Protein AF-A0A0Q6D3I9-F1 (afdb_monomer_lite)

Structure (mmCIF, N/CA/C/O backbone):
data_AF-A0A0Q6D3I9-F1
#
_entry.id   AF-A0A0Q6D3I9-F1
#
loop_
_atom_site.group_PDB
_atom_site.id
_atom_site.type_symbol
_atom_site.label_atom_id
_atom_site.label_alt_id
_atom_site.label_comp_id
_atom_site.label_asym_id
_atom_site.label_entity_id
_atom_site.label_seq_id
_atom_site.pdbx_PDB_ins_code
_atom_site.Cartn_x
_atom_site.Cartn_y
_atom_site.Cartn_z
_atom_site.occupancy
_atom_site.B_iso_or_equiv
_atom_site.auth_seq_id
_atom_site.auth_comp_id
_atom_site.auth_asym_id
_atom_site.auth_atom_id
_atom_site.pdbx_PDB_model_num
ATOM 1 N N . MET A 1 1 ? 12.014 59.462 -50.893 1.00 45.50 1 MET A N 1
ATOM 2 C CA . MET A 1 1 ? 11.307 59.826 -49.646 1.00 45.50 1 MET A CA 1
ATOM 3 C C . MET A 1 1 ? 10.595 58.580 -49.157 1.00 45.50 1 MET A C 1
ATOM 5 O O . MET A 1 1 ? 9.922 57.965 -49.973 1.00 45.50 1 MET A O 1
ATOM 9 N N . GLY A 1 2 ? 10.785 58.219 -47.885 1.00 44.91 2 GLY A N 1
ATOM 10 C CA . GLY A 1 2 ? 10.302 56.971 -47.272 1.00 44.91 2 GLY A CA 1
ATOM 11 C C . GLY A 1 2 ? 11.275 55.810 -47.523 1.00 44.91 2 GLY A C 1
ATOM 12 O O . GLY A 1 2 ? 11.753 55.671 -48.642 1.00 44.91 2 GLY A O 1
ATOM 13 N N . VAL A 1 3 ? 11.654 54.971 -46.563 1.00 48.62 3 VAL A N 1
ATOM 14 C CA . VAL A 1 3 ? 11.055 54.682 -45.254 1.00 48.62 3 VAL A CA 1
ATOM 15 C C . VAL A 1 3 ? 12.177 54.263 -44.296 1.00 48.62 3 VAL A C 1
ATOM 17 O O . VAL A 1 3 ? 13.229 53.788 -44.721 1.00 48.62 3 VAL A O 1
ATOM 20 N N . GLU A 1 4 ? 11.945 54.550 -43.027 1.00 43.28 4 GLU A N 1
ATOM 21 C CA . GLU A 1 4 ? 12.857 54.534 -41.894 1.00 43.28 4 GLU A CA 1
ATOM 22 C C . GLU A 1 4 ? 13.342 53.128 -41.517 1.00 43.28 4 GLU A C 1
ATOM 24 O O . GLU A 1 4 ? 12.637 52.133 -41.669 1.00 43.28 4 GLU A O 1
ATOM 29 N N . ALA A 1 5 ? 14.576 53.070 -41.009 1.00 51.94 5 ALA A N 1
ATOM 30 C CA . ALA A 1 5 ? 15.109 51.914 -40.309 1.00 51.94 5 ALA A CA 1
ATOM 31 C C . ALA A 1 5 ? 14.505 51.892 -38.899 1.00 51.94 5 ALA A C 1
ATOM 33 O O . ALA A 1 5 ? 14.987 52.579 -37.999 1.00 51.94 5 ALA A O 1
ATOM 34 N N . GLU A 1 6 ? 13.433 51.125 -38.733 1.00 47.38 6 GLU A N 1
ATOM 35 C CA . GLU A 1 6 ? 12.835 50.837 -37.436 1.00 47.38 6 GLU A CA 1
ATOM 36 C C . GLU A 1 6 ? 13.582 49.652 -36.808 1.00 47.38 6 GLU A C 1
ATOM 38 O O . GLU A 1 6 ? 13.508 48.509 -37.263 1.00 47.38 6 GLU A O 1
ATOM 43 N N . VAL A 1 7 ? 14.384 49.954 -35.789 1.00 54.00 7 VAL A N 1
ATOM 44 C CA . VAL A 1 7 ? 14.913 48.966 -34.850 1.00 54.00 7 VAL A CA 1
ATOM 45 C C . VAL A 1 7 ? 13.821 48.748 -33.810 1.00 54.00 7 VAL A C 1
ATOM 47 O O . VAL A 1 7 ? 13.703 49.532 -32.873 1.00 54.00 7 VAL A O 1
ATOM 50 N N . SER A 1 8 ? 13.025 47.696 -33.984 1.00 50.44 8 SER A N 1
ATOM 51 C CA . SER A 1 8 ? 12.085 47.217 -32.969 1.00 50.44 8 SER A CA 1
ATOM 52 C C . SER A 1 8 ? 12.608 45.910 -32.381 1.00 50.44 8 SER A C 1
ATOM 54 O O . SER A 1 8 ? 12.578 44.855 -33.009 1.00 50.44 8 SER A O 1
ATOM 56 N N . GLU A 1 9 ? 13.212 46.053 -31.203 1.00 52.72 9 GLU A N 1
ATOM 57 C CA . GLU A 1 9 ? 12.895 45.294 -29.989 1.00 52.72 9 GLU A CA 1
ATOM 58 C C . GLU A 1 9 ? 12.286 43.899 -30.224 1.00 52.72 9 GLU A C 1
ATOM 60 O O . GLU A 1 9 ? 11.086 43.738 -30.433 1.00 52.72 9 GLU A O 1
ATOM 65 N N . VAL A 1 10 ? 13.136 42.868 -30.188 1.00 47.53 10 VAL A N 1
ATOM 66 C CA . VAL A 1 10 ? 12.672 41.481 -30.096 1.00 47.53 10 VAL A CA 1
ATOM 67 C C . VAL A 1 10 ? 12.401 41.189 -28.626 1.00 47.53 10 VAL A C 1
ATOM 69 O O . VAL A 1 10 ? 13.321 40.930 -27.848 1.00 47.53 10 VAL A O 1
ATOM 72 N N . ASP A 1 11 ? 11.117 41.264 -28.288 1.00 43.34 11 ASP A N 1
ATOM 73 C CA . ASP A 1 11 ? 10.492 40.776 -27.064 1.00 43.34 11 ASP A CA 1
ATOM 74 C C . ASP A 1 11 ? 10.984 39.364 -26.711 1.00 43.34 11 ASP A C 1
ATOM 76 O O . ASP A 1 11 ? 10.686 38.374 -27.386 1.00 43.34 11 ASP A O 1
ATOM 80 N N . LEU A 1 12 ? 11.708 39.261 -25.599 1.00 51.81 12 LEU A N 1
ATOM 81 C CA . LEU A 1 12 ? 11.903 38.013 -24.869 1.00 51.81 12 LEU A CA 1
ATOM 82 C C . LEU A 1 12 ? 10.752 37.857 -23.870 1.00 51.81 12 LEU A C 1
ATOM 84 O O . LEU A 1 12 ? 10.971 37.892 -22.663 1.00 51.81 12 LEU A O 1
ATOM 88 N N . ASP A 1 13 ? 9.530 37.675 -24.371 1.00 44.75 13 ASP A N 1
ATOM 89 C CA . ASP A 1 13 ? 8.386 37.297 -23.539 1.00 44.75 13 ASP A CA 1
ATOM 90 C C . ASP A 1 13 ? 7.785 35.974 -24.031 1.00 44.75 13 ASP A C 1
ATOM 92 O O . ASP A 1 13 ? 6.780 35.902 -24.735 1.00 44.75 13 ASP A O 1
ATOM 96 N N . SER A 1 14 ? 8.452 34.873 -23.678 1.00 43.75 14 SER A N 1
ATOM 97 C CA . SER A 1 14 ? 7.837 33.544 -23.697 1.00 43.75 14 SER A CA 1
ATOM 98 C C . SER A 1 14 ? 7.245 33.252 -22.327 1.00 43.75 14 SER A C 1
ATOM 100 O O . SER A 1 14 ? 7.793 32.509 -21.515 1.00 43.75 14 SER A O 1
ATOM 102 N N . SER A 1 15 ? 6.076 33.852 -22.125 1.00 46.66 15 SER A N 1
ATOM 103 C CA . SER A 1 15 ? 5.003 33.418 -21.239 1.00 46.66 15 SER A CA 1
ATOM 104 C C . SER A 1 15 ? 4.830 31.892 -21.268 1.00 46.66 15 SER A C 1
ATOM 106 O O . SER A 1 15 ? 4.197 31.323 -22.157 1.00 46.66 15 SER A O 1
ATOM 108 N N . TRP A 1 16 ? 5.392 31.213 -20.271 1.00 45.75 16 TRP A N 1
ATOM 109 C CA . TRP A 1 16 ? 4.956 29.885 -19.846 1.00 45.75 16 TRP A CA 1
ATOM 110 C C . TRP A 1 16 ? 4.367 30.044 -18.448 1.00 45.75 16 TRP A C 1
ATOM 112 O O . TRP A 1 16 ? 5.019 29.836 -17.428 1.00 45.75 16 TRP A O 1
ATOM 122 N N . SER A 1 17 ? 3.107 30.476 -18.407 1.00 48.28 17 SER A N 1
ATOM 123 C CA . SER A 1 17 ? 2.299 30.418 -17.193 1.00 48.28 17 SER A CA 1
ATOM 124 C C . SER A 1 17 ? 1.889 28.974 -16.917 1.00 48.28 17 SER A C 1
ATOM 126 O O . SER A 1 17 ? 0.958 28.460 -17.530 1.00 48.28 17 SER A O 1
ATOM 128 N N . LEU A 1 18 ? 2.529 28.348 -15.931 1.00 44.16 18 LEU A N 1
ATOM 129 C CA . LEU A 1 18 ? 1.941 27.254 -15.160 1.00 44.16 18 LEU A CA 1
ATOM 130 C C . LEU A 1 18 ? 2.110 27.574 -13.676 1.00 44.16 18 LEU A C 1
ATOM 132 O O . LEU A 1 18 ? 3.178 27.471 -13.081 1.00 44.16 18 LEU A O 1
ATOM 136 N N . ARG A 1 19 ? 1.002 28.055 -13.118 1.00 41.94 19 ARG A N 1
ATOM 137 C CA . ARG A 1 19 ? 0.795 28.435 -11.727 1.00 41.94 19 ARG A CA 1
ATOM 138 C C . ARG A 1 19 ? 0.452 27.176 -10.923 1.00 41.94 19 ARG A C 1
ATOM 140 O O . ARG A 1 19 ? -0.549 26.530 -11.211 1.00 41.94 19 ARG A O 1
ATOM 147 N N . GLY A 1 20 ? 1.243 26.875 -9.897 1.00 37.41 20 GLY A N 1
ATOM 148 C CA . GLY A 1 20 ? 0.958 25.886 -8.850 1.00 37.41 20 GLY A CA 1
ATOM 149 C C . GLY A 1 20 ? 1.998 26.013 -7.726 1.00 37.41 20 GLY A C 1
ATOM 150 O O . GLY A 1 20 ? 3.162 26.239 -8.044 1.00 37.41 20 GLY A O 1
ATOM 151 N N . PRO A 1 21 ? 1.605 25.995 -6.440 1.00 43.41 21 PRO A N 1
ATOM 152 C CA . PRO A 1 21 ? 2.300 26.734 -5.387 1.00 43.41 21 PRO A CA 1
ATOM 153 C C . PRO A 1 21 ? 3.559 26.028 -4.866 1.00 43.41 21 PRO A C 1
ATOM 155 O O . PRO A 1 21 ? 3.515 24.884 -4.420 1.00 43.41 21 PRO A O 1
ATOM 158 N N . SER A 1 22 ? 4.670 26.765 -4.865 1.00 39.78 22 SER A N 1
ATOM 159 C CA . SER A 1 22 ? 5.874 26.440 -4.103 1.00 39.78 22 SER A CA 1
ATOM 160 C C . SER A 1 22 ? 5.658 26.762 -2.625 1.00 39.78 22 SER A C 1
ATOM 162 O O . SER A 1 22 ? 5.826 27.909 -2.226 1.00 39.78 22 SER A O 1
ATOM 164 N N . ASP A 1 23 ? 5.371 25.743 -1.819 1.00 40.97 23 ASP A N 1
ATOM 165 C CA . ASP A 1 23 ? 5.873 25.678 -0.445 1.00 40.97 23 ASP A CA 1
ATOM 166 C C . ASP A 1 23 ? 7.026 24.672 -0.432 1.00 40.97 23 ASP A C 1
ATOM 168 O O . ASP A 1 23 ? 6.857 23.458 -0.314 1.00 40.97 23 ASP A O 1
ATOM 172 N N . VAL A 1 24 ? 8.236 25.195 -0.631 1.00 44.09 24 VAL A N 1
ATOM 173 C CA . VAL A 1 24 ? 9.479 24.436 -0.498 1.00 44.09 24 VAL A CA 1
ATOM 174 C C . VAL A 1 24 ? 9.816 24.371 0.987 1.00 44.09 24 VAL A C 1
ATOM 176 O O . VAL A 1 24 ? 10.502 25.238 1.528 1.00 44.09 24 VAL A O 1
ATOM 179 N N . VAL A 1 25 ? 9.349 23.319 1.660 1.00 42.56 25 VAL A N 1
ATOM 180 C CA . VAL A 1 25 ? 9.915 22.917 2.950 1.00 42.56 25 VAL A CA 1
ATOM 181 C C . VAL A 1 25 ? 11.256 22.243 2.676 1.00 42.56 25 VAL A C 1
ATOM 183 O O . VAL A 1 25 ? 11.349 21.101 2.228 1.00 42.56 25 VAL A O 1
ATOM 186 N N . ARG A 1 26 ? 12.313 23.003 2.948 1.00 44.31 26 ARG A N 1
ATOM 187 C CA . ARG A 1 26 ? 13.695 22.549 3.082 1.00 44.31 26 ARG A CA 1
ATOM 188 C C . ARG A 1 26 ? 13.771 21.516 4.215 1.00 44.31 26 ARG A C 1
ATOM 190 O O . ARG A 1 26 ? 13.824 21.891 5.381 1.00 44.31 26 ARG A O 1
ATOM 197 N N . VAL A 1 27 ? 13.783 20.226 3.882 1.00 40.56 27 VAL A N 1
ATOM 198 C CA . VAL A 1 27 ? 14.143 19.161 4.830 1.00 40.56 27 VAL A CA 1
ATOM 199 C C . VAL A 1 27 ? 15.648 18.946 4.736 1.00 40.56 27 VAL A C 1
ATOM 201 O O . VAL A 1 27 ? 16.157 18.325 3.805 1.00 40.56 27 VAL A O 1
ATOM 204 N N . GLU A 1 28 ? 16.367 19.532 5.690 1.00 41.06 28 GLU A N 1
ATOM 205 C CA . GLU A 1 28 ? 17.774 19.243 5.923 1.00 41.06 28 GLU A CA 1
ATOM 206 C C . GLU A 1 28 ? 17.974 17.782 6.343 1.00 41.06 28 GLU A C 1
ATOM 208 O O . GLU A 1 28 ? 17.258 17.236 7.180 1.00 41.06 28 GLU A O 1
ATOM 213 N N . ASN A 1 29 ? 18.988 17.182 5.721 1.00 43.25 29 ASN A N 1
ATOM 214 C CA . ASN A 1 29 ? 19.783 16.041 6.158 1.00 43.25 29 ASN A CA 1
ATOM 215 C C . ASN A 1 29 ? 19.513 15.528 7.584 1.00 43.25 29 ASN A C 1
ATOM 217 O O . ASN A 1 29 ? 20.043 16.045 8.562 1.00 43.25 29 ASN A O 1
ATOM 221 N N . GLY A 1 30 ? 18.809 14.400 7.664 1.00 38.41 30 GLY A N 1
ATOM 222 C CA . GLY A 1 30 ? 18.744 13.531 8.839 1.00 38.41 30 GLY A CA 1
ATOM 223 C C . GLY A 1 30 ? 19.323 12.153 8.533 1.00 38.41 30 GLY A C 1
ATOM 224 O O . GLY A 1 30 ? 18.660 11.139 8.736 1.00 38.41 30 GLY A O 1
ATOM 225 N N . ARG A 1 31 ? 20.546 12.103 7.992 1.00 43.75 31 ARG A N 1
ATOM 226 C CA . ARG A 1 31 ? 21.306 10.866 7.758 1.00 43.75 31 ARG A CA 1
ATOM 227 C C . ARG A 1 31 ? 21.944 10.384 9.064 1.00 43.75 31 ARG A C 1
ATOM 229 O O . ARG A 1 31 ? 23.143 10.216 9.109 1.00 43.75 31 ARG A O 1
ATOM 236 N N . ASP A 1 32 ? 21.136 10.191 10.100 1.00 46.56 32 ASP A N 1
ATOM 237 C CA . ASP A 1 32 ? 21.533 9.623 11.394 1.00 46.56 32 ASP A CA 1
ATOM 238 C C . ASP A 1 32 ? 20.269 9.130 12.102 1.00 46.56 32 ASP A C 1
ATOM 240 O O . ASP A 1 32 ? 19.723 9.839 12.942 1.00 46.56 32 ASP A O 1
ATOM 244 N N . LYS A 1 33 ? 19.727 7.964 11.711 1.00 50.50 33 LYS A N 1
ATOM 245 C CA . LYS A 1 33 ? 18.701 7.235 12.503 1.00 50.50 33 LYS A CA 1
ATOM 246 C C . LYS A 1 33 ? 18.342 5.826 11.998 1.00 50.50 33 LYS A C 1
ATOM 248 O O . LYS A 1 33 ? 17.279 5.319 12.336 1.00 50.50 33 LYS A O 1
ATOM 253 N N . VAL A 1 34 ? 19.201 5.154 11.223 1.00 49.16 34 VAL A N 1
ATOM 254 C CA . VAL A 1 34 ? 18.893 3.794 10.706 1.00 49.16 34 VAL A CA 1
ATOM 255 C C . VAL A 1 34 ? 19.459 2.662 11.583 1.00 49.16 34 VAL A C 1
ATOM 257 O O . VAL A 1 34 ? 19.210 1.489 11.339 1.00 49.16 34 VAL A O 1
ATOM 260 N N . THR A 1 35 ? 20.122 2.968 12.694 1.00 54.00 35 THR A N 1
ATOM 261 C CA . THR A 1 35 ? 20.627 1.957 13.639 1.00 54.00 35 THR A CA 1
ATOM 262 C C . THR A 1 35 ? 20.133 2.234 15.050 1.00 54.00 35 THR A C 1
ATOM 264 O O . THR A 1 35 ? 20.904 2.620 15.918 1.00 54.00 35 THR A O 1
ATOM 267 N N . ASN A 1 36 ? 18.831 2.048 15.302 1.00 45.22 36 ASN A N 1
ATOM 268 C CA . ASN A 1 36 ? 18.373 1.748 16.669 1.00 45.22 36 ASN A CA 1
ATOM 269 C C . ASN A 1 36 ? 16.984 1.096 16.805 1.00 45.22 36 ASN A C 1
ATOM 271 O O . ASN A 1 36 ? 16.396 1.130 17.880 1.00 45.22 36 ASN A O 1
ATOM 275 N N . LEU A 1 37 ? 16.453 0.452 15.759 1.00 44.41 37 LEU A N 1
ATOM 276 C CA . LEU A 1 37 ? 15.163 -0.255 15.862 1.00 44.41 37 LEU A CA 1
ATOM 277 C C . LEU A 1 37 ? 15.290 -1.755 16.191 1.00 44.41 37 LEU A C 1
ATOM 279 O O . LEU A 1 37 ? 14.299 -2.377 16.554 1.00 44.41 37 LEU A O 1
ATOM 283 N N . SER A 1 38 ? 16.499 -2.335 16.176 1.00 47.22 38 SER A N 1
ATOM 284 C CA . SER A 1 38 ? 16.729 -3.717 16.653 1.00 47.22 38 SER A CA 1
ATOM 285 C C . SER A 1 38 ? 17.108 -3.830 18.137 1.00 47.22 38 SER A C 1
ATOM 287 O O . SER A 1 38 ? 17.061 -4.926 18.686 1.00 47.22 38 SER 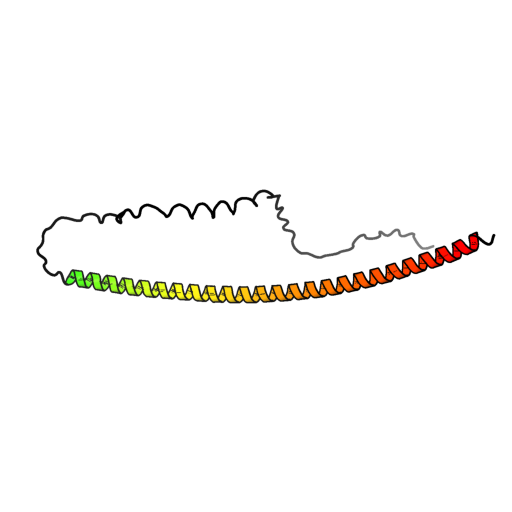A O 1
ATOM 289 N N . ALA A 1 39 ? 17.421 -2.729 18.830 1.00 46.41 39 ALA A N 1
ATOM 290 C CA . ALA A 1 39 ? 17.798 -2.777 20.249 1.00 46.41 39 ALA A CA 1
ATOM 291 C C . ALA A 1 39 ? 16.603 -2.717 21.224 1.00 46.41 39 ALA A C 1
ATOM 293 O O . ALA A 1 39 ? 16.765 -3.018 22.405 1.00 46.41 39 ALA A O 1
ATOM 294 N N . VAL A 1 40 ? 15.400 -2.372 20.748 1.00 46.00 40 VAL A N 1
ATOM 295 C CA . VAL A 1 40 ? 14.190 -2.307 21.594 1.00 46.00 40 VAL A CA 1
ATOM 296 C C . VAL A 1 40 ? 13.414 -3.633 21.607 1.00 46.00 40 VAL A C 1
ATOM 298 O O . VAL A 1 40 ? 12.732 -3.922 22.583 1.00 46.00 40 VAL A O 1
ATOM 301 N N . SER A 1 41 ? 13.587 -4.508 20.607 1.00 47.38 41 SER A N 1
ATOM 302 C CA . SER A 1 41 ? 12.879 -5.805 20.571 1.00 47.38 41 SER A CA 1
ATOM 303 C C . SER A 1 41 ? 13.567 -6.942 21.337 1.00 47.38 41 SER A C 1
ATOM 305 O O . SER A 1 4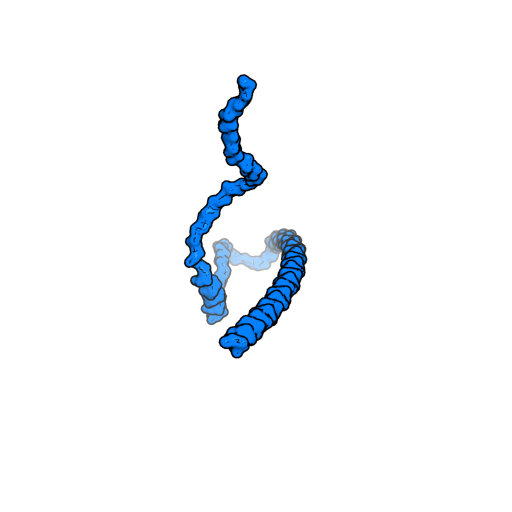1 ? 12.917 -7.933 21.647 1.00 47.38 41 SER A O 1
ATOM 307 N N . ALA A 1 42 ? 14.844 -6.811 21.712 1.00 40.56 42 ALA A N 1
ATOM 308 C CA . ALA A 1 42 ? 15.563 -7.854 22.458 1.00 40.56 42 ALA A CA 1
ATOM 309 C C . ALA A 1 42 ? 15.648 -7.607 23.978 1.00 40.56 42 ALA A C 1
ATOM 311 O O . ALA A 1 42 ? 16.185 -8.442 24.700 1.00 40.56 42 ALA A O 1
ATOM 312 N N . ARG A 1 43 ? 15.117 -6.485 24.490 1.00 44.94 43 ARG A N 1
ATOM 313 C CA . ARG A 1 43 ? 15.083 -6.208 25.942 1.00 44.94 43 ARG A CA 1
ATOM 314 C C . ARG A 1 43 ? 13.782 -6.606 26.637 1.00 44.94 43 ARG A C 1
ATOM 316 O O . ARG A 1 43 ? 13.775 -6.682 27.857 1.00 44.94 43 ARG A O 1
ATOM 323 N N . ASN A 1 44 ? 12.730 -6.941 25.891 1.00 43.56 44 ASN A N 1
ATOM 324 C CA . ASN A 1 44 ? 11.430 -7.303 26.469 1.00 43.56 44 ASN A CA 1
ATOM 325 C C . ASN A 1 44 ? 11.150 -8.814 26.532 1.00 43.56 44 ASN A C 1
ATOM 327 O O . ASN A 1 44 ? 10.042 -9.204 26.878 1.00 43.56 44 ASN A O 1
ATOM 331 N N . LEU A 1 45 ? 12.130 -9.675 26.229 1.00 45.19 45 LEU A N 1
ATOM 332 C CA . LEU A 1 45 ? 11.943 -11.137 26.212 1.00 45.19 45 LEU A CA 1
ATOM 333 C C . LEU A 1 45 ? 12.830 -11.901 27.212 1.00 45.19 45 LEU A C 1
ATOM 335 O O . LEU A 1 45 ? 12.870 -13.124 27.175 1.00 45.19 45 LEU A O 1
ATOM 339 N N . SER A 1 46 ? 13.514 -11.209 28.131 1.00 43.38 46 SER A N 1
ATOM 340 C CA . SER A 1 46 ? 14.368 -11.847 29.150 1.00 43.38 46 SER A CA 1
ATOM 341 C C . SER A 1 46 ? 14.134 -11.297 30.563 1.00 43.38 46 SER A C 1
ATOM 343 O O . SER A 1 46 ? 15.076 -11.145 31.336 1.00 43.38 46 SER A O 1
ATOM 345 N N . ALA A 1 47 ? 12.880 -10.979 30.893 1.00 45.19 47 ALA A N 1
ATOM 346 C CA . ALA A 1 47 ? 12.460 -10.568 32.238 1.00 45.19 47 ALA A CA 1
ATOM 347 C C . ALA A 1 47 ? 11.101 -11.184 32.626 1.00 45.19 47 ALA A C 1
ATOM 349 O O . ALA A 1 47 ? 10.232 -10.520 33.184 1.00 45.19 47 ALA A O 1
ATOM 350 N N . SER A 1 48 ? 10.866 -12.449 32.273 1.00 41.78 48 SER A N 1
ATOM 351 C CA . SER A 1 48 ? 9.653 -13.180 32.677 1.00 41.78 48 SER A CA 1
ATOM 352 C C . SER A 1 48 ? 9.961 -14.663 32.858 1.00 41.78 48 SER A C 1
ATOM 354 O O . SER A 1 48 ? 9.373 -15.527 32.219 1.00 41.78 48 SER A O 1
ATOM 356 N N . ALA A 1 49 ? 10.963 -14.946 33.683 1.00 49.75 49 ALA A N 1
ATOM 357 C CA . ALA A 1 49 ? 11.270 -16.287 34.156 1.00 49.75 49 ALA A CA 1
ATOM 358 C C . ALA A 1 49 ? 11.989 -16.198 35.506 1.00 49.75 49 ALA A C 1
ATOM 360 O O . ALA A 1 49 ? 13.121 -16.636 35.626 1.00 49.75 49 ALA A O 1
ATOM 361 N N . GLU A 1 50 ? 11.356 -15.558 36.484 1.00 49.62 50 GLU A N 1
ATOM 362 C CA . GLU A 1 50 ? 11.371 -15.966 37.891 1.00 49.62 50 GLU A CA 1
ATOM 363 C C . GLU A 1 50 ? 10.417 -15.056 38.667 1.00 49.62 50 GLU A C 1
ATOM 365 O O . GLU A 1 50 ? 10.170 -13.921 38.270 1.00 49.62 50 GLU A O 1
ATOM 370 N N . GLU A 1 51 ? 9.870 -15.605 39.748 1.00 43.25 51 GLU A N 1
ATOM 371 C CA . GLU A 1 51 ? 9.042 -14.915 40.739 1.00 43.25 51 GLU A CA 1
ATOM 372 C C . GLU A 1 51 ? 7.549 -14.760 40.400 1.00 43.25 51 GLU A C 1
ATOM 374 O O . GLU A 1 51 ? 6.967 -13.681 40.322 1.00 43.25 51 GLU A O 1
ATOM 379 N N . ILE A 1 52 ? 6.875 -15.912 40.330 1.00 47.75 52 ILE A N 1
ATOM 380 C CA . ILE A 1 52 ? 5.502 -16.024 40.839 1.00 47.75 52 ILE A CA 1
ATOM 381 C C . ILE A 1 52 ? 5.606 -16.025 42.377 1.00 47.75 52 ILE A C 1
ATOM 383 O O . ILE A 1 52 ? 5.404 -17.050 43.026 1.00 47.75 52 ILE A O 1
ATOM 387 N N . GLU A 1 53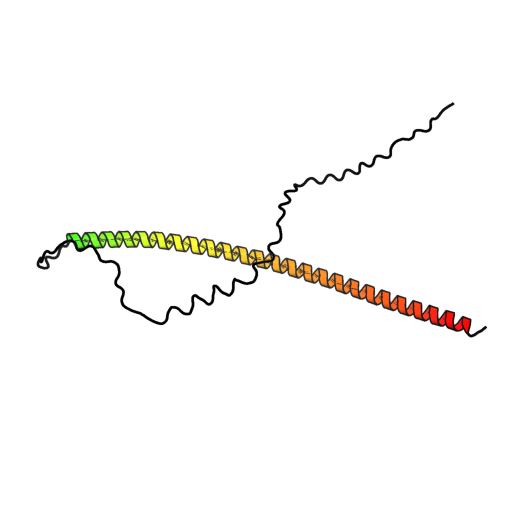 ? 5.983 -14.891 42.972 1.00 41.94 53 GLU A N 1
ATOM 388 C CA . GLU A 1 53 ? 5.576 -14.591 44.342 1.00 41.94 53 GLU A CA 1
ATOM 389 C C . GLU A 1 53 ? 4.183 -13.977 44.275 1.00 41.94 53 GLU A C 1
ATOM 391 O O . GLU A 1 53 ? 3.915 -13.007 43.565 1.00 41.94 53 GLU A O 1
ATOM 396 N N . LEU A 1 54 ? 3.276 -14.593 45.025 1.00 50.25 54 LEU A N 1
ATOM 397 C CA . LEU A 1 54 ? 1.959 -14.073 45.331 1.00 50.25 54 LEU A CA 1
ATOM 398 C C . LEU A 1 54 ? 2.082 -12.651 45.903 1.00 50.25 54 LEU A C 1
ATOM 400 O O . LEU A 1 54 ? 2.254 -12.479 47.108 1.00 50.25 54 LEU A O 1
ATOM 404 N N . GLN A 1 55 ? 1.919 -11.629 45.066 1.00 41.00 55 GLN A N 1
ATOM 405 C CA . GLN A 1 55 ? 1.764 -10.252 45.521 1.00 41.00 55 GLN A CA 1
ATOM 406 C C . GLN A 1 55 ? 0.329 -9.786 45.277 1.00 41.00 55 GLN A C 1
ATOM 408 O O . GLN A 1 55 ? -0.017 -9.118 44.309 1.00 41.00 55 GLN A O 1
ATOM 413 N N . THR A 1 56 ? -0.521 -10.273 46.180 1.00 42.66 56 THR A N 1
ATOM 414 C CA . THR A 1 56 ? -1.601 -9.557 46.863 1.00 42.66 56 THR A CA 1
ATOM 415 C C . THR A 1 56 ? -1.911 -8.161 46.314 1.00 42.66 56 THR A C 1
ATOM 417 O O . THR A 1 56 ? -1.183 -7.194 46.534 1.00 42.66 56 THR A O 1
ATOM 420 N N . ALA A 1 57 ? -3.063 -8.096 45.648 1.00 45.88 57 ALA A N 1
ATOM 421 C CA . ALA A 1 57 ? -3.845 -6.911 45.319 1.00 45.88 57 ALA A CA 1
ATOM 422 C C . ALA A 1 57 ? -3.997 -5.938 46.517 1.00 45.88 57 ALA A C 1
ATOM 424 O O . ALA A 1 57 ? -3.904 -6.363 47.672 1.00 45.88 57 ALA A O 1
ATOM 425 N N . PRO A 1 58 ? -4.244 -4.635 46.270 1.00 49.19 58 PRO A N 1
ATOM 426 C CA . PRO A 1 58 ? -4.222 -3.608 47.304 1.00 49.19 58 PRO A CA 1
ATOM 427 C C . PRO A 1 58 ? -5.249 -3.898 48.398 1.00 49.19 58 PRO A C 1
ATOM 429 O O . PRO A 1 58 ? -6.389 -4.277 48.132 1.00 49.19 58 PRO A O 1
ATOM 432 N N . ALA A 1 59 ? -4.812 -3.702 49.640 1.00 44.28 59 ALA A N 1
ATOM 433 C CA . ALA A 1 59 ? -5.623 -3.844 50.834 1.00 44.28 59 ALA A CA 1
ATOM 434 C C . ALA A 1 59 ? -6.982 -3.131 50.679 1.00 44.28 59 ALA A C 1
ATOM 436 O O . ALA A 1 59 ? -6.999 -1.918 50.441 1.00 44.28 59 ALA A O 1
ATOM 437 N N . PRO A 1 60 ? -8.124 -3.815 50.883 1.00 50.00 60 PRO A N 1
ATOM 438 C CA . PRO A 1 60 ? -9.333 -3.106 51.248 1.00 50.00 60 PRO A CA 1
ATOM 439 C C . PRO A 1 60 ? -9.069 -2.472 52.615 1.00 50.00 60 PRO A C 1
ATOM 441 O O . PRO A 1 60 ? -8.654 -3.151 53.559 1.00 50.00 60 PRO A O 1
ATOM 444 N N . ALA A 1 61 ? -9.267 -1.158 52.712 1.00 45.81 61 ALA A N 1
ATOM 445 C CA . ALA A 1 61 ? -9.279 -0.462 53.984 1.00 45.81 61 ALA A CA 1
ATOM 446 C C . ALA A 1 61 ? -10.181 -1.240 54.952 1.00 45.81 61 ALA A C 1
ATOM 448 O O . ALA A 1 61 ? -11.377 -1.417 54.710 1.00 45.81 61 ALA A O 1
ATOM 449 N N . GLN A 1 62 ? -9.568 -1.752 56.018 1.00 52.03 62 GLN A N 1
ATOM 450 C CA . GLN A 1 62 ? -10.240 -2.462 57.091 1.00 52.03 62 GLN A CA 1
ATOM 451 C C . GLN A 1 62 ? -11.251 -1.513 57.733 1.00 52.03 62 GLN A C 1
ATOM 453 O O . GLN A 1 62 ? -10.909 -0.697 58.586 1.00 52.03 62 GLN A O 1
ATOM 458 N N . SER A 1 63 ? -12.507 -1.625 57.317 1.00 47.59 63 SER A N 1
ATOM 459 C CA . SER A 1 63 ? -13.633 -1.068 58.051 1.00 47.59 63 SER A CA 1
ATOM 460 C C . SER A 1 63 ? -14.092 -2.130 59.041 1.00 47.59 63 SER A C 1
ATOM 462 O O . SER A 1 63 ? -14.883 -3.006 58.718 1.00 47.59 63 SER A O 1
ATOM 464 N N . SER A 1 64 ? -13.523 -2.033 60.239 1.00 45.34 64 SER A N 1
ATOM 465 C CA . SER A 1 64 ? -14.179 -2.339 61.511 1.00 45.34 64 SER A CA 1
ATOM 466 C C . SER A 1 64 ? -14.625 -3.784 61.767 1.00 45.34 64 SER A C 1
ATOM 468 O O . SER A 1 64 ? -15.670 -4.262 61.342 1.00 45.34 64 SER A O 1
ATOM 470 N N . THR A 1 65 ? -13.850 -4.417 62.645 1.00 56.62 65 THR A N 1
ATOM 471 C CA . THR A 1 65 ? -14.302 -5.304 63.723 1.00 56.62 65 THR A CA 1
ATOM 472 C C . THR A 1 65 ? -15.793 -5.181 64.067 1.00 56.62 65 THR A C 1
ATOM 474 O O . THR A 1 65 ? -16.169 -4.219 64.724 1.00 56.62 65 THR A O 1
ATOM 477 N N . LEU A 1 66 ? -16.606 -6.191 63.764 1.00 42.28 66 LEU A N 1
ATOM 478 C CA . LEU A 1 66 ? -17.663 -6.665 64.660 1.00 42.28 66 LEU A CA 1
ATOM 479 C C . LEU A 1 66 ? -17.950 -8.129 64.325 1.00 42.28 66 LEU A C 1
ATOM 481 O O . LEU A 1 66 ? -18.514 -8.461 63.289 1.00 42.28 66 LEU A O 1
ATOM 485 N N . SER A 1 67 ? -17.544 -9.000 65.246 1.00 54.75 67 SER A N 1
ATOM 486 C CA . SER A 1 67 ? -18.031 -10.369 65.355 1.00 54.75 67 SER A CA 1
ATOM 487 C C . SER A 1 67 ? -19.559 -10.330 65.448 1.00 54.75 67 SER A C 1
ATOM 489 O O . SER A 1 67 ? -20.114 -9.995 66.494 1.00 54.75 67 SER A O 1
ATOM 491 N N . GLN A 1 68 ? -20.242 -10.603 64.340 1.00 48.91 68 GLN A N 1
ATOM 492 C CA . GLN A 1 68 ? -21.665 -10.901 64.327 1.00 48.91 68 GLN A CA 1
ATOM 493 C C . GLN A 1 68 ? -21.832 -12.286 63.712 1.00 48.91 68 GLN A C 1
ATOM 495 O O . GLN A 1 68 ? -21.302 -12.606 62.651 1.00 48.91 68 GLN A O 1
ATOM 500 N N . THR A 1 69 ? -22.534 -13.130 64.456 1.00 50.97 69 THR A N 1
ATOM 501 C CA . THR A 1 69 ? -23.079 -14.422 64.041 1.00 50.97 69 THR A CA 1
ATOM 502 C C . THR A 1 69 ? -23.636 -14.337 62.613 1.00 50.97 69 THR A C 1
ATOM 504 O O . THR A 1 69 ? -24.185 -13.293 62.265 1.00 50.97 69 THR A O 1
ATOM 507 N N . PRO A 1 70 ? -23.545 -15.402 61.788 1.00 57.94 70 PRO A N 1
ATOM 508 C CA . PRO A 1 70 ? -23.940 -15.378 60.380 1.00 57.94 70 PRO A CA 1
ATOM 509 C C . PRO A 1 70 ? -25.464 -15.284 60.258 1.00 57.94 70 PRO A C 1
ATOM 511 O O . PRO A 1 70 ? -26.169 -16.258 59.994 1.00 57.94 70 PRO A O 1
ATOM 514 N N . ARG A 1 71 ? -26.001 -14.093 60.500 1.00 63.34 71 ARG A N 1
ATOM 515 C CA . ARG A 1 71 ? -27.363 -13.735 60.164 1.00 63.34 71 ARG A CA 1
ATOM 516 C C . ARG A 1 71 ? -27.329 -13.413 58.677 1.00 63.34 71 ARG A C 1
ATOM 518 O O . ARG A 1 71 ? -26.541 -12.603 58.211 1.00 63.34 71 ARG A O 1
ATOM 525 N N . ARG A 1 72 ? -28.090 -14.181 57.908 1.00 68.62 72 ARG A N 1
ATOM 526 C CA . ARG A 1 72 ? -28.111 -14.123 56.448 1.00 68.62 72 ARG A CA 1
ATOM 527 C C . ARG A 1 72 ? -28.722 -12.785 56.024 1.00 68.62 72 ARG A C 1
ATOM 529 O O . ARG A 1 72 ? -29.944 -12.651 56.005 1.00 68.62 72 ARG A O 1
ATOM 536 N N . ASP A 1 73 ? -27.875 -11.806 55.725 1.00 84.81 73 ASP A N 1
ATOM 537 C CA . ASP A 1 73 ? -28.289 -10.466 55.307 1.00 84.81 73 ASP A CA 1
ATOM 538 C C . ASP A 1 73 ? -28.735 -10.483 53.840 1.00 84.81 73 ASP A C 1
ATOM 540 O O . ASP A 1 73 ? -28.006 -10.134 52.913 1.00 84.81 73 ASP A O 1
ATOM 544 N N . TRP A 1 74 ? -29.971 -10.930 53.621 1.00 90.19 74 TRP A N 1
ATOM 545 C CA . TRP A 1 74 ? -30.584 -11.035 52.295 1.00 90.19 74 TRP A CA 1
ATOM 546 C C . TRP A 1 74 ? -30.616 -9.710 51.528 1.00 90.19 74 TRP A C 1
ATOM 548 O O . TRP A 1 74 ? -30.495 -9.719 50.308 1.00 90.19 74 TRP A O 1
ATOM 558 N N . ALA A 1 75 ? -30.731 -8.579 52.227 1.00 91.00 75 ALA A N 1
ATOM 559 C CA . ALA A 1 75 ? -30.694 -7.260 51.601 1.00 91.00 75 ALA A CA 1
ATOM 560 C C . ALA A 1 75 ? -29.333 -6.976 50.943 1.00 91.00 75 ALA A C 1
ATOM 562 O O . ALA A 1 75 ? -29.294 -6.540 49.798 1.00 91.00 75 ALA A O 1
ATOM 563 N N . ALA A 1 76 ? -28.226 -7.301 51.619 1.00 92.06 76 ALA A N 1
ATOM 564 C CA . ALA A 1 76 ? -26.884 -7.129 51.066 1.00 92.06 76 ALA A CA 1
ATOM 565 C C . ALA A 1 76 ? -26.645 -8.052 49.860 1.00 92.06 76 ALA A C 1
ATOM 567 O O . ALA A 1 76 ? -26.088 -7.628 48.851 1.00 92.06 76 ALA A O 1
ATOM 568 N N . ALA A 1 77 ? -27.125 -9.298 49.932 1.00 94.06 77 ALA A N 1
ATOM 569 C CA . ALA A 1 77 ? -27.040 -10.232 48.812 1.00 94.06 77 ALA A CA 1
ATOM 570 C C . ALA A 1 77 ? -27.820 -9.740 47.577 1.00 94.06 77 ALA A C 1
ATOM 572 O O . ALA A 1 77 ? -27.337 -9.889 46.459 1.00 94.06 77 ALA A O 1
ATOM 573 N N . LEU A 1 78 ? -28.996 -9.130 47.763 1.00 94.62 78 LEU A N 1
ATOM 574 C CA . LEU A 1 78 ? -29.779 -8.562 46.660 1.00 94.62 78 LEU A CA 1
ATOM 575 C C . LEU A 1 78 ? -29.094 -7.347 46.028 1.00 94.62 78 LEU A C 1
ATOM 577 O O . LEU A 1 78 ? -29.062 -7.262 44.804 1.00 94.62 78 LEU A O 1
ATOM 581 N N . THR A 1 79 ? -28.494 -6.459 46.829 1.00 96.19 79 THR A N 1
ATOM 582 C CA . THR A 1 79 ? -27.704 -5.334 46.304 1.00 96.19 79 THR A CA 1
ATOM 583 C C . THR A 1 79 ? -26.527 -5.823 45.465 1.00 96.19 79 THR A C 1
ATOM 585 O O . THR A 1 79 ? -26.320 -5.316 44.370 1.00 96.19 79 THR A O 1
ATOM 588 N N . LEU A 1 80 ? -25.803 -6.850 45.923 1.00 96.12 80 LEU A N 1
ATOM 589 C CA . LEU A 1 80 ? -24.695 -7.434 45.158 1.00 96.12 80 LEU A CA 1
ATOM 590 C C . LEU A 1 80 ? -25.160 -8.077 43.848 1.00 96.12 80 LEU A C 1
ATOM 592 O O . LEU A 1 80 ? -24.489 -7.947 42.831 1.00 96.12 80 LEU A O 1
ATOM 596 N N . VAL A 1 81 ? -26.303 -8.771 43.851 1.00 96.94 81 VAL A N 1
ATOM 597 C CA . VAL A 1 81 ? -26.872 -9.337 42.618 1.00 96.94 81 VAL A CA 1
ATOM 598 C C . VAL A 1 81 ? -27.282 -8.226 41.654 1.00 96.94 81 VAL A C 1
ATOM 600 O O . VAL A 1 81 ? -27.046 -8.358 40.455 1.00 96.94 81 VAL A O 1
ATOM 603 N N . GLN A 1 82 ? -27.860 -7.134 42.158 1.00 97.56 82 GLN A N 1
ATOM 604 C CA . GLN A 1 82 ? -28.210 -5.979 41.336 1.00 97.56 82 GLN A CA 1
ATOM 605 C C . GLN A 1 82 ? -26.962 -5.315 40.742 1.00 97.56 82 GLN A C 1
ATOM 607 O O . GLN A 1 82 ? -26.913 -5.092 39.537 1.00 97.56 82 GLN A O 1
ATOM 612 N N . GLU A 1 83 ? -25.936 -5.068 41.553 1.00 97.81 83 GLU A N 1
ATOM 613 C CA . GLU A 1 83 ? -24.663 -4.505 41.097 1.00 97.81 83 GLU A CA 1
ATOM 614 C C . GLU A 1 83 ? -23.987 -5.416 40.064 1.00 97.81 83 GLU A C 1
ATOM 616 O O . GLU A 1 83 ? -23.534 -4.948 39.022 1.00 97.81 83 GLU A O 1
ATOM 621 N N . ALA A 1 84 ? -23.985 -6.732 40.294 1.00 97.81 84 ALA A N 1
ATOM 622 C CA . ALA A 1 84 ? -23.463 -7.701 39.337 1.00 97.81 84 ALA A CA 1
ATOM 623 C C . ALA A 1 84 ? -24.258 -7.695 38.022 1.00 97.81 84 ALA A C 1
ATOM 625 O O . ALA A 1 84 ? -23.660 -7.765 36.952 1.00 97.81 84 ALA A O 1
ATOM 626 N N . ALA A 1 85 ? -25.588 -7.580 38.076 1.00 97.44 85 ALA A N 1
ATOM 627 C CA . ALA A 1 85 ? -26.424 -7.487 36.881 1.00 97.44 85 ALA A CA 1
ATOM 628 C C . ALA A 1 85 ? -26.154 -6.196 36.089 1.00 97.44 85 ALA A C 1
ATOM 630 O O . ALA A 1 85 ? -26.056 -6.233 34.862 1.00 97.44 85 ALA A O 1
ATOM 631 N N . GLU A 1 86 ? -25.982 -5.064 36.776 1.00 98.19 86 GLU A N 1
ATOM 632 C CA . GLU A 1 86 ? -25.612 -3.791 36.151 1.00 98.19 86 GLU A CA 1
ATOM 633 C C . GLU A 1 86 ? -24.203 -3.849 35.537 1.00 98.19 86 GLU A C 1
ATOM 635 O O . GLU A 1 86 ? -24.006 -3.390 34.409 1.00 98.19 86 GLU A O 1
ATOM 640 N N . ALA A 1 87 ? -23.246 -4.478 36.226 1.00 98.06 87 ALA A N 1
ATOM 641 C CA . ALA A 1 87 ? -21.893 -4.697 35.722 1.00 98.06 87 ALA A CA 1
ATOM 642 C C . ALA A 1 87 ? -21.873 -5.602 34.481 1.00 98.06 87 ALA A C 1
ATOM 644 O O . ALA A 1 87 ? -21.155 -5.307 33.525 1.00 98.06 87 ALA A O 1
ATOM 645 N N . ILE A 1 88 ? -22.685 -6.668 34.463 1.00 98.00 88 ILE A N 1
ATOM 646 C CA . ILE A 1 88 ? -22.838 -7.541 33.291 1.00 98.00 88 ILE A CA 1
ATOM 647 C C . ILE A 1 88 ? -23.377 -6.732 32.115 1.00 98.00 88 ILE A C 1
ATOM 649 O O . ILE A 1 88 ? -22.741 -6.721 31.062 1.00 98.00 88 ILE A O 1
ATOM 653 N N . ARG A 1 89 ? -24.468 -5.983 32.307 1.00 98.25 89 ARG A N 1
ATOM 654 C CA . ARG A 1 89 ? -25.063 -5.168 31.240 1.00 98.25 89 ARG A CA 1
ATOM 655 C C . ARG A 1 89 ? -24.059 -4.170 30.655 1.00 98.25 89 ARG A C 1
ATOM 657 O O . ARG A 1 89 ? -23.913 -4.088 29.441 1.00 98.25 89 ARG A O 1
ATOM 664 N N . LEU A 1 90 ? -23.319 -3.458 31.507 1.00 98.38 90 LEU A N 1
ATOM 665 C CA . LEU A 1 90 ? -22.288 -2.521 31.053 1.00 98.38 90 LEU A CA 1
ATOM 666 C C . LEU A 1 90 ? -21.153 -3.234 30.298 1.00 98.38 90 LEU A C 1
ATOM 668 O O . LEU A 1 90 ? -20.619 -2.710 29.320 1.00 98.38 90 LEU A O 1
ATOM 672 N N . SER A 1 91 ? -20.767 -4.432 30.746 1.00 97.62 91 SER A N 1
ATOM 673 C CA . SER A 1 91 ? -19.738 -5.221 30.068 1.00 97.62 91 SER A CA 1
ATOM 674 C C . SER A 1 91 ? -20.196 -5.715 28.694 1.00 97.62 91 SER A C 1
ATOM 676 O O . SER A 1 91 ? -19.389 -5.737 27.768 1.00 97.62 91 SER A O 1
ATOM 678 N N . GLU A 1 92 ? -21.477 -6.057 28.543 1.00 98.19 92 GLU A N 1
ATOM 679 C CA . GLU A 1 92 ? -22.082 -6.467 27.275 1.00 98.19 92 GLU A CA 1
ATOM 680 C C . GLU A 1 92 ? -22.133 -5.301 26.287 1.00 98.19 92 GLU A C 1
ATOM 682 O O . GLU A 1 92 ? -21.673 -5.457 25.158 1.00 98.19 92 GLU A O 1
ATOM 687 N N . GLU A 1 93 ? -22.584 -4.121 26.726 1.00 98.31 93 GLU A N 1
ATOM 688 C CA . GLU A 1 93 ? -22.573 -2.891 25.919 1.00 98.31 93 GLU A CA 1
ATOM 689 C C . GLU A 1 93 ? -21.159 -2.563 25.420 1.00 98.31 93 GLU A C 1
ATOM 691 O O . GLU A 1 93 ? -20.948 -2.304 24.236 1.00 98.31 93 GLU A O 1
ATOM 696 N N . ARG A 1 94 ? -20.157 -2.653 26.303 1.00 98.25 94 ARG A N 1
ATOM 697 C CA . ARG A 1 94 ? -18.756 -2.432 25.925 1.00 98.25 94 ARG A CA 1
ATOM 698 C C . ARG A 1 94 ? -18.225 -3.503 24.973 1.00 98.25 94 ARG A C 1
ATOM 700 O O . ARG A 1 94 ? -17.413 -3.191 24.107 1.00 98.25 94 ARG A O 1
ATOM 707 N N . ASN A 1 95 ? -18.618 -4.762 25.154 1.00 98.31 95 ASN A N 1
ATOM 708 C CA . ASN A 1 95 ? -18.193 -5.845 24.270 1.00 98.31 95 ASN A CA 1
ATOM 709 C C . ASN A 1 95 ? -18.751 -5.640 22.862 1.00 98.31 95 ASN A C 1
ATOM 711 O O . ASN A 1 95 ? -18.025 -5.824 21.891 1.00 98.31 95 ASN A O 1
ATOM 715 N N . GLU A 1 96 ? -20.007 -5.212 22.763 1.00 98.44 96 GLU A N 1
ATOM 716 C CA . GLU A 1 96 ? -20.646 -4.934 21.484 1.00 98.44 96 GLU A CA 1
ATOM 717 C C . GLU A 1 96 ? -19.995 -3.751 20.760 1.00 98.44 96 GLU A C 1
ATOM 719 O O . GLU A 1 96 ? -19.708 -3.854 19.569 1.00 98.44 96 GLU A O 1
ATOM 724 N N . GLU A 1 97 ? -19.651 -2.680 21.482 1.00 98.50 97 GLU A N 1
ATOM 725 C CA . GLU A 1 97 ? -18.891 -1.564 20.905 1.00 98.50 97 GLU A CA 1
ATOM 726 C C . GLU A 1 97 ? -17.526 -2.029 20.374 1.00 98.50 97 GLU A C 1
ATOM 728 O O . GLU A 1 97 ? -17.172 -1.757 19.231 1.00 98.50 97 GLU A O 1
ATOM 733 N N . LEU A 1 98 ? -16.784 -2.821 21.158 1.00 98.38 98 LEU A N 1
ATOM 734 C CA . LEU A 1 98 ? -15.489 -3.358 20.726 1.00 98.38 98 LEU A CA 1
ATOM 735 C C . LEU A 1 98 ? -15.608 -4.289 19.513 1.00 98.38 98 LEU A C 1
ATOM 737 O O . LEU A 1 98 ? -14.723 -4.293 18.657 1.00 98.38 98 LEU A O 1
ATOM 741 N N . ARG A 1 99 ? -16.675 -5.093 19.426 1.00 98.56 99 ARG A N 1
ATOM 742 C CA . ARG A 1 99 ? -16.936 -5.927 18.243 1.00 98.56 99 ARG A CA 1
ATOM 743 C C . ARG A 1 99 ? -17.171 -5.065 17.019 1.00 98.56 99 ARG A C 1
ATOM 745 O O . ARG A 1 99 ? -16.570 -5.325 15.982 1.00 98.56 99 ARG A O 1
ATOM 752 N N . ARG A 1 100 ? -17.991 -4.027 17.158 1.00 98.62 100 ARG A N 1
ATOM 753 C CA . ARG A 1 100 ? -18.274 -3.095 16.076 1.00 98.62 100 ARG A CA 1
ATOM 754 C C . ARG A 1 100 ? -17.003 -2.395 15.595 1.00 98.62 100 ARG A C 1
ATOM 756 O O . ARG A 1 100 ? -16.727 -2.408 14.400 1.00 98.62 100 ARG A O 1
ATOM 763 N N . GLU A 1 101 ? -16.197 -1.853 16.506 1.00 98.56 101 GLU A N 1
ATOM 764 C CA . GLU A 1 101 ? -14.911 -1.232 16.164 1.00 98.56 101 GLU A CA 1
ATOM 765 C C . GLU A 1 101 ? -13.974 -2.222 15.450 1.00 98.56 101 GLU A C 1
ATOM 767 O O . GLU A 1 101 ? -13.335 -1.875 14.454 1.00 98.56 101 GLU A O 1
ATOM 772 N N . ALA A 1 102 ? -13.906 -3.472 15.921 1.00 98.31 102 ALA A N 1
ATOM 773 C CA . ALA A 1 102 ? -13.083 -4.508 15.303 1.00 98.31 102 ALA A CA 1
ATOM 774 C C . ALA A 1 102 ? -13.566 -4.874 13.889 1.00 98.31 102 ALA A C 1
ATOM 776 O O . ALA A 1 102 ? -12.747 -5.069 12.988 1.00 98.31 102 ALA A O 1
ATOM 777 N N . GLU A 1 103 ? -14.878 -4.948 13.670 1.00 98.62 103 GLU A N 1
ATOM 778 C CA . GLU A 1 103 ? -15.468 -5.193 12.353 1.00 98.62 103 GLU A CA 1
ATOM 779 C C . GLU A 1 103 ? -15.213 -4.031 11.389 1.00 98.62 103 GLU A C 1
ATOM 781 O O . GLU A 1 103 ? -14.822 -4.263 10.242 1.00 98.62 103 GLU A O 1
ATOM 786 N N . GLU A 1 104 ? -15.366 -2.789 11.851 1.00 98.62 104 GLU A N 1
ATOM 787 C CA . GLU A 1 104 ? -15.060 -1.586 11.071 1.00 98.62 104 GLU A CA 1
ATOM 788 C C . GLU A 1 104 ? -13.571 -1.553 10.672 1.00 98.62 104 GLU A C 1
ATOM 790 O O . GLU A 1 104 ? -13.243 -1.342 9.500 1.00 98.62 104 GLU A O 1
ATOM 795 N N . GLN A 1 105 ? -12.658 -1.863 11.600 1.00 98.62 105 GLN A N 1
ATOM 796 C CA . GLN A 1 105 ? -11.222 -1.965 11.310 1.00 98.62 105 GLN A CA 1
ATOM 797 C C . GLN A 1 105 ? -10.905 -3.093 10.322 1.00 98.62 105 GLN A C 1
ATOM 799 O O . GLN A 1 105 ? -10.124 -2.899 9.387 1.00 98.62 105 GLN A O 1
ATOM 804 N N . ALA A 1 106 ? -11.517 -4.267 10.484 1.00 98.50 106 ALA A N 1
ATOM 805 C CA . ALA A 1 106 ? -11.317 -5.390 9.573 1.00 98.50 106 ALA A CA 1
ATOM 806 C C . ALA A 1 106 ? -11.772 -5.049 8.145 1.00 98.50 106 ALA A C 1
ATOM 808 O O . ALA A 1 106 ? -11.070 -5.368 7.180 1.00 98.50 106 ALA A O 1
ATOM 809 N N . GLN A 1 107 ? -12.908 -4.361 8.001 1.00 98.62 107 GLN A N 1
ATOM 810 C CA . GLN A 1 107 ? -13.402 -3.889 6.707 1.00 98.62 107 GLN A CA 1
ATOM 811 C C . GLN A 1 107 ? -12.462 -2.852 6.089 1.00 98.62 107 GLN A C 1
ATOM 813 O O . GLN A 1 107 ? -12.116 -2.971 4.910 1.00 98.62 107 GLN A O 1
ATOM 818 N N . GLN A 1 108 ? -11.989 -1.887 6.884 1.00 98.50 108 GLN A N 1
ATOM 819 C CA . GLN A 1 108 ? -11.041 -0.880 6.417 1.00 98.50 108 GLN A CA 1
ATOM 820 C C . GLN A 1 108 ? -9.755 -1.537 5.906 1.00 98.50 108 GLN A C 1
ATOM 822 O O . GLN A 1 108 ? -9.380 -1.340 4.749 1.00 98.50 108 GLN A O 1
ATOM 827 N N . HIS A 1 109 ? -9.137 -2.407 6.707 1.00 98.19 109 HIS A N 1
ATOM 828 C CA . HIS A 1 109 ? -7.918 -3.116 6.322 1.00 98.19 109 HIS A CA 1
ATOM 829 C C . HIS A 1 109 ? -8.110 -4.004 5.091 1.00 98.19 109 HIS A C 1
ATOM 831 O O . HIS A 1 109 ? -7.228 -4.078 4.235 1.00 98.19 109 HIS A O 1
ATOM 837 N N . HIS A 1 110 ? -9.262 -4.662 4.963 1.00 98.56 110 HIS A N 1
ATOM 838 C CA . HIS A 1 110 ? -9.572 -5.446 3.773 1.00 98.56 110 HIS A CA 1
ATOM 839 C C . HIS A 1 110 ? -9.645 -4.572 2.512 1.00 98.56 110 HIS A C 1
ATOM 841 O O . HIS A 1 110 ? -9.107 -4.942 1.460 1.00 98.56 110 HIS A O 1
ATOM 847 N N . SER A 1 111 ? -10.276 -3.400 2.615 1.00 98.38 111 SER A N 1
ATOM 848 C CA . SER A 1 111 ? -10.357 -2.448 1.508 1.00 98.38 111 SER A CA 1
ATOM 849 C C . SER A 1 111 ? -8.978 -1.894 1.127 1.00 98.38 111 SER A C 1
ATOM 851 O O . SER A 1 111 ? -8.635 -1.885 -0.059 1.00 98.38 111 SER A O 1
ATOM 853 N N . ASP A 1 112 ? -8.141 -1.566 2.116 1.00 98.50 112 ASP A N 1
ATOM 854 C CA . ASP A 1 112 ? -6.776 -1.075 1.914 1.00 98.50 112 ASP A CA 1
ATOM 855 C C . ASP A 1 112 ? -5.904 -2.125 1.223 1.00 98.50 112 ASP A C 1
ATOM 857 O O . ASP A 1 112 ? -5.227 -1.830 0.238 1.00 98.50 112 ASP A O 1
ATOM 861 N N . LEU A 1 113 ? -5.956 -3.381 1.681 1.00 98.56 113 LEU A N 1
ATOM 862 C CA . LEU A 1 113 ? -5.220 -4.482 1.056 1.00 98.56 113 LEU A CA 1
ATOM 863 C C . LEU A 1 113 ? -5.646 -4.694 -0.396 1.00 98.56 113 LEU A C 1
ATOM 865 O O . LEU A 1 113 ? -4.803 -4.915 -1.267 1.00 98.56 113 LEU A O 1
ATOM 869 N N . THR A 1 114 ? -6.943 -4.595 -0.675 1.00 98.56 114 THR A N 1
ATOM 870 C CA . THR A 1 114 ? -7.470 -4.729 -2.036 1.00 98.56 114 THR A CA 1
ATOM 871 C C . THR A 1 114 ? -6.989 -3.584 -2.928 1.00 98.56 114 THR A C 1
ATOM 873 O O . THR A 1 114 ? -6.563 -3.824 -4.062 1.00 98.56 114 THR A O 1
ATOM 876 N N . ALA A 1 115 ? -6.990 -2.352 -2.415 1.00 98.44 115 ALA A N 1
ATOM 877 C CA . ALA A 1 115 ? -6.492 -1.181 -3.128 1.00 98.44 115 ALA A CA 1
ATOM 878 C C . ALA A 1 115 ? -4.984 -1.283 -3.411 1.00 98.44 115 ALA A C 1
ATOM 880 O O . ALA A 1 115 ? -4.559 -1.119 -4.559 1.00 98.44 115 ALA A O 1
ATOM 881 N N . LEU A 1 116 ? -4.181 -1.630 -2.401 1.00 98.56 116 LEU A N 1
ATOM 882 C CA . LEU A 1 116 ? -2.734 -1.820 -2.528 1.00 98.56 116 LEU A CA 1
ATOM 883 C C . LEU A 1 116 ? -2.391 -2.943 -3.509 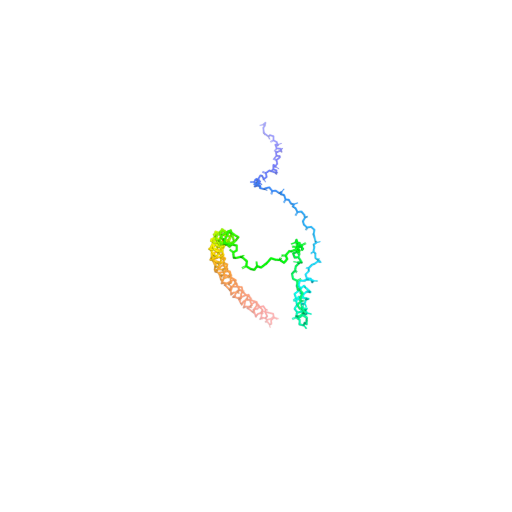1.00 98.56 116 LEU A C 1
ATOM 885 O O . LEU A 1 116 ? -1.495 -2.794 -4.339 1.00 98.56 116 LEU A O 1
ATOM 889 N N . HIS A 1 117 ? -3.131 -4.051 -3.478 1.00 98.50 117 HIS A N 1
ATOM 890 C CA . HIS A 1 117 ? -2.958 -5.138 -4.441 1.00 98.50 117 HIS A CA 1
ATOM 891 C C . HIS A 1 117 ? -3.283 -4.701 -5.874 1.00 98.50 117 HIS A C 1
ATOM 893 O O . HIS A 1 117 ? -2.597 -5.088 -6.824 1.00 98.50 117 HIS A O 1
ATOM 899 N N . GLY A 1 118 ? -4.305 -3.857 -6.043 1.00 98.44 118 GLY A N 1
ATOM 900 C CA . GLY A 1 118 ? -4.621 -3.218 -7.319 1.00 98.44 118 GLY A CA 1
ATOM 901 C C . GLY A 1 118 ? -3.470 -2.352 -7.837 1.00 98.44 118 GLY A C 1
ATOM 902 O O . GLY A 1 118 ? -3.056 -2.507 -8.988 1.00 98.44 118 GLY A O 1
ATOM 903 N N . GLN A 1 119 ? -2.908 -1.502 -6.975 1.00 98.50 119 GLN A N 1
ATOM 904 C CA . GLN A 1 119 ? -1.757 -0.653 -7.301 1.00 98.50 119 GLN A CA 1
ATOM 905 C C . GLN A 1 119 ? -0.519 -1.482 -7.655 1.00 98.50 119 GLN A C 1
ATOM 907 O O . GLN A 1 119 ? 0.131 -1.215 -8.665 1.00 98.50 119 GLN A O 1
ATOM 912 N N . LEU A 1 120 ? -0.231 -2.538 -6.888 1.00 98.62 120 LEU A N 1
ATOM 913 C CA . LEU A 1 120 ? 0.892 -3.434 -7.152 1.00 98.62 120 LEU A CA 1
ATOM 914 C C . LEU A 1 120 ? 0.770 -4.093 -8.530 1.00 98.62 120 LEU A C 1
ATOM 916 O O . LEU A 1 120 ? 1.733 -4.122 -9.292 1.00 98.62 120 LEU A O 1
ATOM 920 N N . ARG A 1 121 ? -0.424 -4.582 -8.883 1.00 98.62 121 ARG A N 1
ATOM 921 C CA . ARG A 1 121 ? -0.678 -5.171 -10.206 1.00 98.62 121 ARG A CA 1
ATOM 922 C C . ARG A 1 121 ? -0.527 -4.156 -11.336 1.00 98.62 121 ARG A C 1
ATOM 924 O O . ARG A 1 121 ? -0.032 -4.521 -12.400 1.00 98.62 121 ARG A O 1
ATOM 931 N N . ALA A 1 122 ? -0.959 -2.913 -11.135 1.00 98.38 122 ALA A N 1
ATOM 932 C CA . ALA A 1 122 ? -0.775 -1.851 -12.122 1.00 98.38 122 ALA A CA 1
ATOM 933 C C . ALA A 1 122 ? 0.718 -1.551 -12.333 1.00 98.38 122 ALA A C 1
ATOM 935 O O . ALA A 1 122 ? 1.198 -1.634 -13.463 1.00 98.38 122 ALA A O 1
ATOM 936 N N . ALA A 1 123 ? 1.466 -1.344 -11.247 1.00 98.25 123 ALA A N 1
ATOM 937 C CA . ALA A 1 123 ? 2.907 -1.110 -11.294 1.00 98.25 123 ALA A CA 1
ATOM 938 C C . ALA A 1 123 ? 3.664 -2.273 -11.961 1.00 98.25 123 ALA A C 1
ATOM 940 O O . ALA A 1 123 ? 4.537 -2.052 -12.795 1.00 98.25 123 ALA A O 1
ATOM 941 N N . GLN A 1 124 ? 3.293 -3.524 -11.667 1.00 98.56 124 GLN A N 1
ATOM 942 C CA . GLN A 1 124 ? 3.880 -4.701 -12.319 1.00 98.56 124 GLN A CA 1
ATOM 943 C C . GLN A 1 124 ? 3.673 -4.692 -13.838 1.00 98.56 124 GLN A C 1
ATOM 945 O O . GLN A 1 124 ? 4.606 -4.990 -14.581 1.00 98.56 124 GLN A O 1
ATOM 950 N N . ARG A 1 125 ? 2.480 -4.319 -14.319 1.00 98.50 125 ARG A N 1
ATOM 951 C CA . ARG A 1 125 ? 2.213 -4.211 -15.764 1.00 98.50 125 ARG A CA 1
ATOM 952 C C . ARG A 1 125 ? 3.018 -3.092 -16.414 1.00 98.50 125 ARG A C 1
ATOM 954 O O . ARG A 1 125 ? 3.497 -3.261 -17.532 1.00 98.50 125 ARG A O 1
ATOM 961 N N . GLU A 1 126 ? 3.170 -1.961 -15.734 1.00 98.31 126 GLU A N 1
ATOM 962 C CA . GLU A 1 126 ? 3.976 -0.845 -16.232 1.00 98.31 126 GLU A CA 1
ATOM 963 C C . GLU A 1 126 ? 5.456 -1.217 -16.336 1.00 98.31 126 GLU A C 1
ATOM 965 O O . GLU A 1 126 ? 6.083 -0.929 -17.358 1.00 98.31 126 GLU A O 1
ATOM 970 N N . ILE A 1 127 ? 5.989 -1.917 -15.329 1.00 98.44 127 ILE A N 1
ATOM 971 C CA . ILE A 1 127 ? 7.356 -2.453 -15.330 1.00 98.44 127 ILE A CA 1
ATOM 972 C C . ILE A 1 127 ? 7.538 -3.453 -16.474 1.00 98.44 127 ILE A C 1
ATOM 974 O O . ILE A 1 127 ? 8.504 -3.352 -17.225 1.00 98.44 127 ILE A O 1
ATOM 978 N N . GLU A 1 128 ? 6.604 -4.387 -16.650 1.00 98.56 128 GLU A N 1
ATOM 979 C CA . GLU A 1 128 ? 6.635 -5.365 -17.741 1.00 98.56 128 GLU A CA 1
ATOM 980 C C . GLU A 1 128 ? 6.658 -4.665 -19.111 1.00 98.56 128 GLU A C 1
ATOM 982 O O . GLU A 1 128 ? 7.519 -4.940 -19.948 1.00 98.56 128 GLU A O 1
ATOM 987 N N . ALA A 1 129 ? 5.778 -3.682 -19.320 1.00 98.38 129 ALA A N 1
ATOM 988 C CA . ALA A 1 129 ? 5.734 -2.905 -20.555 1.00 98.38 129 ALA A CA 1
ATOM 989 C C . ALA A 1 129 ? 7.012 -2.075 -20.775 1.00 98.38 129 ALA A C 1
ATOM 991 O O . ALA A 1 129 ? 7.479 -1.939 -21.909 1.00 98.38 129 ALA A O 1
ATOM 992 N N . ALA A 1 130 ? 7.588 -1.513 -19.710 1.00 98.12 130 ALA A N 1
ATOM 993 C CA . ALA A 1 130 ? 8.851 -0.786 -19.776 1.00 98.12 130 ALA A CA 1
ATOM 994 C C . ALA A 1 130 ? 10.019 -1.714 -20.133 1.00 98.12 130 ALA A C 1
ATOM 996 O O . ALA A 1 130 ? 10.806 -1.378 -21.016 1.00 98.12 130 ALA A O 1
ATOM 997 N N . ASN A 1 131 ? 10.081 -2.903 -19.535 1.00 98.50 131 ASN A N 1
ATOM 998 C CA . ASN A 1 131 ? 11.090 -3.915 -19.838 1.00 98.50 131 ASN A CA 1
ATOM 999 C C . ASN A 1 131 ? 10.991 -4.404 -21.285 1.00 98.50 131 ASN A C 1
ATOM 1001 O O . ASN A 1 131 ? 12.009 -4.537 -21.960 1.00 98.50 131 ASN A O 1
ATOM 1005 N N . GLN A 1 132 ? 9.780 -4.628 -21.799 1.00 98.38 132 GLN A N 1
ATOM 1006 C CA . GLN A 1 132 ? 9.585 -4.995 -23.205 1.00 98.38 132 GLN A CA 1
ATOM 1007 C C . GLN A 1 132 ? 10.067 -3.886 -24.149 1.00 98.38 132 GLN A C 1
ATOM 1009 O O . GLN A 1 132 ? 10.772 -4.165 -25.120 1.00 98.38 132 GLN A O 1
ATOM 1014 N N . ARG A 1 133 ? 9.759 -2.619 -23.837 1.00 98.12 133 ARG A N 1
ATOM 1015 C CA . ARG A 1 133 ? 10.264 -1.461 -24.592 1.00 98.12 133 ARG A CA 1
ATOM 1016 C C . ARG A 1 133 ? 11.789 -1.355 -24.543 1.00 98.12 133 ARG A C 1
ATOM 1018 O O . ARG A 1 133 ? 12.395 -1.083 -25.578 1.00 98.12 133 ARG A O 1
ATOM 1025 N N . ALA A 1 134 ? 12.395 -1.592 -23.381 1.00 98.38 134 ALA A N 1
ATOM 1026 C CA . ALA A 1 134 ? 13.845 -1.592 -23.209 1.00 98.38 134 ALA A CA 1
ATOM 1027 C C . ALA A 1 134 ? 14.506 -2.692 -24.052 1.00 98.38 134 ALA A C 1
ATOM 1029 O O . ALA A 1 134 ? 15.356 -2.381 -24.879 1.00 98.38 134 ALA A O 1
ATOM 1030 N N . ARG A 1 135 ? 14.025 -3.939 -23.965 1.00 98.44 135 ARG A N 1
ATOM 1031 C CA . ARG A 1 135 ? 14.532 -5.064 -24.775 1.00 98.44 135 ARG A CA 1
ATOM 1032 C C . ARG A 1 135 ? 14.422 -4.804 -26.277 1.00 98.44 135 ARG A C 1
ATOM 1034 O O . ARG A 1 135 ? 15.354 -5.071 -27.025 1.00 98.44 135 ARG A O 1
ATOM 1041 N N . ALA A 1 136 ? 13.302 -4.239 -26.730 1.00 98.38 136 ALA A N 1
ATOM 1042 C CA . ALA A 1 136 ? 13.127 -3.882 -28.136 1.00 98.38 136 ALA A CA 1
ATOM 1043 C C . ALA A 1 136 ? 14.076 -2.755 -28.587 1.00 98.38 136 ALA A C 1
ATOM 1045 O O . ALA A 1 136 ? 14.437 -2.679 -29.761 1.00 98.38 136 ALA A O 1
ATOM 1046 N N . ALA A 1 137 ? 14.453 -1.843 -27.687 1.00 98.12 137 ALA A N 1
ATOM 1047 C CA . ALA A 1 137 ? 15.450 -0.815 -27.968 1.00 98.12 137 ALA A CA 1
ATOM 1048 C C . ALA A 1 137 ? 16.873 -1.392 -27.984 1.00 98.12 137 ALA A C 1
ATOM 1050 O O . ALA A 1 137 ? 17.631 -1.075 -28.896 1.00 98.12 137 ALA A O 1
ATOM 1051 N N . GLU A 1 138 ? 17.204 -2.276 -27.040 1.00 98.38 138 GLU A N 1
ATOM 1052 C CA . GLU A 1 138 ? 18.479 -3.001 -26.986 1.00 98.38 138 GLU A CA 1
ATOM 1053 C C . GLU A 1 138 ? 18.700 -3.836 -28.247 1.00 98.38 138 GLU A C 1
ATOM 1055 O O . GLU A 1 138 ? 19.766 -3.761 -28.851 1.00 98.38 138 GLU A O 1
ATOM 1060 N N . GLN A 1 139 ? 17.676 -4.561 -28.705 1.00 98.56 139 GLN A N 1
ATOM 1061 C CA . GLN A 1 139 ? 17.756 -5.331 -29.943 1.00 98.56 139 GLN A CA 1
ATOM 1062 C C . GLN A 1 139 ? 18.042 -4.428 -31.149 1.00 98.56 139 GLN A C 1
ATOM 1064 O O . GLN A 1 139 ? 18.963 -4.699 -31.914 1.00 98.56 139 GLN A O 1
ATOM 1069 N N . ARG A 1 140 ? 17.307 -3.318 -31.295 1.00 97.94 140 ARG A N 1
ATOM 1070 C CA . ARG A 1 140 ? 17.547 -2.358 -32.386 1.00 97.94 140 ARG A CA 1
ATOM 1071 C C . ARG A 1 140 ? 18.943 -1.740 -32.321 1.00 97.94 140 ARG A C 1
ATOM 1073 O O . ARG A 1 140 ? 19.556 -1.523 -33.361 1.00 97.94 140 ARG A O 1
ATOM 1080 N N . ALA A 1 141 ? 19.448 -1.457 -31.121 1.00 98.31 141 ALA A N 1
ATOM 1081 C CA . ALA A 1 141 ? 20.803 -0.951 -30.934 1.00 98.31 141 ALA A CA 1
ATOM 1082 C C . ALA A 1 141 ? 21.860 -2.004 -31.310 1.00 98.31 141 ALA A C 1
ATOM 1084 O O . ALA A 1 141 ? 22.832 -1.667 -31.981 1.00 98.31 141 ALA A O 1
ATOM 1085 N N . SER A 1 142 ? 21.644 -3.271 -30.942 1.00 98.38 142 SER A N 1
ATOM 1086 C CA . SER A 1 142 ? 22.508 -4.391 -31.333 1.00 98.38 142 SER A CA 1
ATOM 1087 C C . SER A 1 142 ? 22.542 -4.565 -32.849 1.00 98.38 142 SER A C 1
ATOM 1089 O O . SER A 1 142 ? 23.617 -4.645 -33.430 1.00 98.38 142 SER A O 1
ATOM 1091 N N . GLU A 1 143 ? 21.378 -4.564 -33.502 1.00 98.31 143 GLU A N 1
ATOM 1092 C CA . GLU A 1 143 ? 21.285 -4.663 -34.960 1.00 98.31 143 GLU A CA 1
ATOM 1093 C C . GLU A 1 143 ? 22.009 -3.492 -35.638 1.00 98.31 143 GLU A C 1
ATOM 1095 O O . GLU A 1 143 ? 22.788 -3.701 -36.566 1.00 98.31 143 GLU A O 1
ATOM 1100 N N . ALA A 1 144 ? 21.808 -2.261 -35.158 1.00 98.31 144 ALA A N 1
ATOM 1101 C CA . ALA A 1 144 ? 22.514 -1.093 -35.677 1.00 98.31 144 ALA A CA 1
ATOM 1102 C C . ALA A 1 144 ? 24.038 -1.221 -35.514 1.00 98.31 144 ALA A C 1
ATOM 1104 O O . ALA A 1 144 ? 24.776 -0.900 -36.444 1.00 98.31 144 ALA A O 1
ATOM 1105 N N . ASN A 1 145 ? 24.509 -1.723 -34.369 1.00 98.19 145 ASN A N 1
ATOM 1106 C CA . ASN A 1 145 ? 25.929 -1.961 -34.132 1.00 98.19 145 ASN A CA 1
ATOM 1107 C C . ASN A 1 145 ? 26.502 -3.003 -35.106 1.00 98.19 145 ASN A C 1
ATOM 1109 O O . ASN A 1 145 ? 27.539 -2.755 -35.712 1.00 98.19 145 ASN A O 1
ATOM 1113 N N . ASP A 1 146 ? 25.795 -4.110 -35.339 1.00 98.44 146 ASP A N 1
ATOM 1114 C CA . ASP A 1 146 ? 26.214 -5.135 -36.303 1.00 98.44 146 ASP A CA 1
ATOM 1115 C C . ASP A 1 146 ? 26.311 -4.576 -37.729 1.00 98.44 146 ASP A C 1
ATOM 1117 O O . ASP A 1 146 ? 27.248 -4.886 -38.470 1.00 98.44 146 ASP A O 1
ATOM 1121 N N . TRP A 1 147 ? 25.353 -3.733 -38.131 1.00 98.12 147 TRP A N 1
ATOM 1122 C CA . TRP A 1 147 ? 25.395 -3.044 -39.421 1.00 98.12 147 TRP A CA 1
ATOM 1123 C C . TRP A 1 147 ? 26.591 -2.094 -39.531 1.00 98.12 147 TRP A C 1
ATOM 1125 O O . TRP A 1 147 ? 27.236 -2.062 -40.580 1.00 98.12 147 TRP A O 1
ATOM 1135 N N . LEU A 1 148 ? 26.910 -1.357 -38.463 1.00 98.06 148 LEU A N 1
ATOM 1136 C CA . LEU A 1 148 ? 28.075 -0.471 -38.421 1.00 98.06 148 LEU A CA 1
ATOM 1137 C C . LEU A 1 148 ? 29.385 -1.253 -38.527 1.00 98.06 148 LEU A C 1
ATOM 1139 O O . LEU A 1 148 ? 30.247 -0.860 -39.307 1.00 98.06 148 LEU A O 1
ATOM 1143 N N . THR A 1 149 ? 29.519 -2.380 -37.824 1.00 98.19 149 THR A N 1
ATOM 1144 C CA . THR A 1 149 ? 30.706 -3.242 -37.932 1.00 98.19 149 THR A CA 1
ATOM 1145 C C . THR A 1 149 ? 30.877 -3.783 -39.350 1.00 98.19 149 THR A C 1
ATOM 1147 O O . THR A 1 149 ? 31.960 -3.693 -39.913 1.00 98.19 149 THR A O 1
ATOM 1150 N N . ARG A 1 150 ? 29.799 -4.259 -39.990 1.00 97.62 150 ARG A N 1
ATOM 1151 C CA . ARG A 1 150 ? 29.863 -4.728 -41.388 1.00 97.62 150 ARG A CA 1
ATOM 1152 C C . ARG A 1 150 ? 30.263 -3.623 -42.363 1.00 97.62 150 ARG A C 1
ATOM 1154 O O . ARG A 1 150 ? 30.952 -3.891 -43.346 1.00 97.62 150 ARG A O 1
ATOM 1161 N N . LEU A 1 151 ? 29.799 -2.396 -42.125 1.00 97.25 151 LEU A N 1
ATOM 1162 C CA . LEU A 1 151 ? 30.171 -1.240 -42.934 1.00 97.25 151 LEU A CA 1
ATOM 1163 C C . LEU A 1 151 ? 31.658 -0.903 -42.754 1.00 97.25 151 LEU A C 1
ATOM 1165 O O . LEU A 1 151 ? 32.345 -0.683 -43.750 1.00 97.25 151 LEU A O 1
ATOM 1169 N N . ASP A 1 152 ? 32.148 -0.900 -41.514 1.00 97.31 152 ASP A N 1
ATOM 1170 C CA . ASP A 1 152 ? 33.558 -0.672 -41.182 1.00 97.31 152 ASP A CA 1
ATOM 1171 C C . ASP A 1 152 ? 34.476 -1.725 -41.826 1.00 97.31 152 ASP A C 1
ATOM 1173 O O . ASP A 1 152 ? 35.460 -1.379 -42.487 1.00 97.31 152 ASP A O 1
ATOM 1177 N N . ASP A 1 153 ? 34.091 -3.001 -41.754 1.00 96.69 153 ASP A N 1
ATOM 1178 C CA . ASP A 1 153 ? 34.793 -4.105 -42.414 1.00 96.69 153 ASP A CA 1
ATOM 1179 C C . ASP A 1 153 ? 34.842 -3.913 -43.939 1.00 96.69 153 ASP A C 1
ATOM 1181 O O . ASP A 1 153 ? 35.894 -4.079 -44.563 1.00 96.69 153 ASP A O 1
ATOM 1185 N N . ALA A 1 154 ? 33.720 -3.530 -44.561 1.00 95.88 154 ALA A N 1
ATOM 1186 C CA . ALA A 1 154 ? 33.646 -3.292 -46.003 1.00 95.88 154 ALA A CA 1
ATOM 1187 C C . ALA A 1 154 ? 34.524 -2.108 -46.444 1.00 95.88 154 ALA A C 1
ATOM 1189 O O . ALA A 1 154 ? 3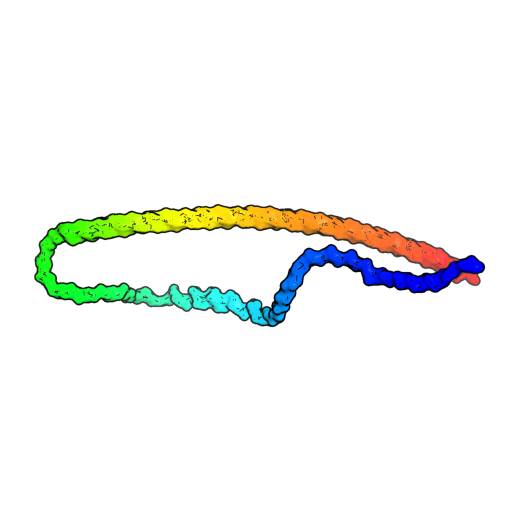5.208 -2.188 -47.471 1.00 95.88 154 ALA A O 1
ATOM 1190 N N . ILE A 1 155 ? 34.538 -1.022 -45.663 1.00 95.25 155 ILE A N 1
ATOM 1191 C CA . ILE A 1 155 ? 35.393 0.146 -45.902 1.00 95.25 155 ILE A CA 1
ATOM 1192 C C . ILE A 1 155 ? 36.866 -0.254 -45.783 1.00 95.25 155 ILE A C 1
ATOM 1194 O O . ILE A 1 155 ? 37.650 0.012 -46.696 1.00 95.25 155 ILE A O 1
ATOM 1198 N N . THR A 1 156 ? 37.238 -0.941 -44.704 1.00 95.31 156 THR A N 1
ATOM 1199 C CA . THR A 1 156 ? 38.618 -1.368 -44.442 1.00 95.31 156 THR A CA 1
ATOM 1200 C C . THR A 1 156 ? 39.116 -2.354 -45.498 1.00 95.31 156 THR A C 1
ATOM 1202 O O . THR A 1 156 ? 40.246 -2.231 -45.982 1.00 95.31 156 THR A O 1
ATOM 1205 N N . ALA A 1 157 ? 38.272 -3.294 -45.931 1.00 92.75 157 ALA A N 1
ATOM 1206 C CA . ALA A 1 157 ? 38.598 -4.224 -47.006 1.00 92.75 157 ALA A CA 1
ATOM 1207 C C . ALA A 1 157 ? 38.836 -3.503 -48.345 1.00 92.75 1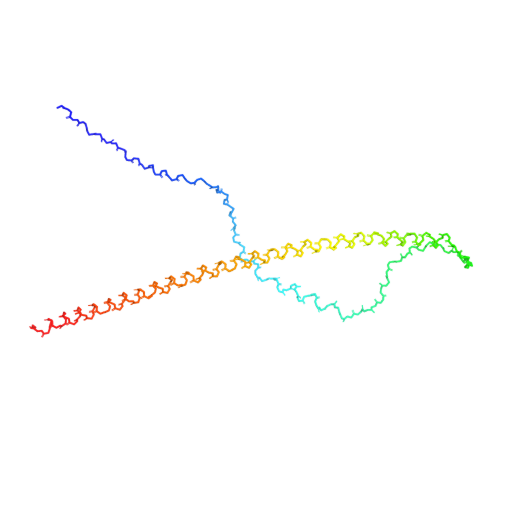57 ALA A C 1
ATOM 1209 O O . ALA A 1 157 ? 39.833 -3.780 -49.018 1.00 92.75 157 ALA A O 1
ATOM 1210 N N . ASN A 1 158 ? 37.964 -2.560 -48.721 1.00 87.50 158 ASN A N 1
ATOM 1211 C CA . ASN A 1 158 ? 38.065 -1.838 -49.991 1.00 87.50 158 ASN A CA 1
ATOM 1212 C C . ASN A 1 158 ? 39.256 -0.863 -50.014 1.00 87.50 158 ASN A C 1
ATOM 1214 O O . ASN A 1 158 ? 40.058 -0.878 -50.948 1.00 87.50 158 ASN A O 1
ATOM 1218 N N . LEU A 1 159 ? 39.433 -0.060 -48.961 1.00 84.00 159 LEU A N 1
ATOM 1219 C CA . LEU A 1 159 ? 40.561 0.874 -48.854 1.00 84.00 159 LEU A CA 1
ATOM 1220 C C . LEU A 1 159 ? 41.904 0.139 -48.722 1.00 84.00 159 LEU A C 1
ATOM 1222 O O . LEU A 1 159 ? 42.897 0.541 -49.329 1.00 84.00 159 LEU A O 1
ATOM 1226 N N . GLY A 1 160 ? 41.937 -0.978 -47.991 1.00 74.62 160 GLY A N 1
ATOM 1227 C CA . GLY A 1 160 ? 43.127 -1.819 -47.868 1.00 74.62 160 GLY A CA 1
ATOM 1228 C C . GLY A 1 160 ? 43.517 -2.529 -49.169 1.00 74.62 160 GLY A C 1
ATOM 1229 O O . GLY A 1 160 ? 44.696 -2.810 -49.379 1.00 74.62 160 GLY A O 1
ATOM 1230 N N . ALA A 1 161 ? 42.559 -2.818 -50.055 1.00 72.25 161 ALA A N 1
ATOM 1231 C CA . ALA A 1 161 ? 42.835 -3.364 -51.383 1.00 72.25 161 ALA A CA 1
ATOM 1232 C C . ALA A 1 161 ? 43.454 -2.314 -52.321 1.00 72.25 161 ALA A C 1
ATOM 1234 O O . ALA A 1 161 ? 44.452 -2.610 -52.975 1.00 72.25 161 ALA A O 1
ATOM 1235 N N . VAL A 1 162 ? 42.932 -1.082 -52.320 1.00 73.25 162 VAL A N 1
ATOM 1236 C CA . VAL A 1 162 ? 43.435 0.027 -53.155 1.00 73.25 162 VAL A CA 1
ATOM 1237 C C . VAL A 1 162 ? 44.876 0.416 -52.795 1.00 73.25 162 VAL A C 1
ATOM 1239 O O . VAL A 1 162 ? 45.678 0.690 -53.685 1.00 73.25 162 VAL A O 1
ATOM 1242 N N . GLY A 1 163 ? 45.245 0.378 -51.510 1.00 67.88 163 GLY A N 1
ATOM 1243 C CA . GLY A 1 163 ? 46.607 0.693 -51.054 1.00 67.88 163 GLY A CA 1
ATOM 1244 C C . GLY A 1 163 ? 47.672 -0.374 -51.354 1.00 67.88 163 GLY A C 1
ATOM 1245 O O . GLY A 1 163 ? 48.854 -0.093 -51.195 1.00 67.88 163 GLY A O 1
ATOM 1246 N N . ARG A 1 164 ? 47.285 -1.591 -51.769 1.00 60.16 164 ARG A N 1
ATOM 1247 C CA . ARG A 1 164 ? 48.216 -2.685 -52.129 1.00 60.16 164 ARG A CA 1
ATOM 1248 C C . ARG A 1 164 ? 48.413 -2.858 -53.637 1.00 60.16 164 ARG A C 1
ATOM 1250 O O . ARG A 1 164 ? 49.292 -3.610 -54.046 1.00 60.16 164 ARG A O 1
ATOM 1257 N N . SER A 1 165 ? 47.583 -2.212 -54.453 1.00 58.94 165 SER A N 1
ATOM 1258 C CA . SER A 1 165 ? 47.626 -2.273 -55.920 1.00 58.94 165 SER A CA 1
ATOM 1259 C C . SER A 1 165 ? 48.369 -1.100 -56.574 1.00 58.94 165 SER A C 1
ATOM 1261 O O . SER A 1 165 ? 48.258 -0.927 -57.786 1.00 58.94 165 SER A O 1
ATOM 1263 N N . SER A 1 166 ? 49.096 -0.294 -55.796 1.00 48.97 166 SER A N 1
ATOM 1264 C CA . SER A 1 166 ? 49.913 0.833 -56.263 1.00 48.97 166 SER A CA 1
ATOM 1265 C C . SER A 1 166 ? 51.337 0.722 -55.742 1.00 48.97 166 SER A C 1
ATOM 1267 O O . SER A 1 166 ? 52.210 1.317 -56.409 1.00 48.97 166 SER A O 1
#

pLDDT: mean 74.01, std 25.06, range [37.41, 98.62]

Radius of gyration: 42.99 Å; chains: 1; bounding box: 81×76×122 Å

Secondary structure (DSSP, 8-state):
---------------------------------SSSSSSSSSSSSSS-SS-------PPPP------------HHHHHHHHHHHHHHHHHHHHHHHHHHHHHHHHHHHHHHHHHHHHHHHHHHHHHHHHHHHHHHHHHHHHHHHHHHHHHHHHHHHHHHHHHTT--

Foldseek 3Di:
DDDDDDPDDDDPDPDPDDDDDDPDDDDDDPPPDPPDPVVVVVPPPPPPPDDPPDDDDDDDPDDDDDDDDCPPPVVVVVVVVVVVVVVVVVVVVVVVVVVVVVVVVVVVVVVVVVVVVVVVVVVVVVVVVVVVVVVVVVVVVVVVVVVVVVVVVVVCVVVVVVVVVD

Sequence (166 aa):
MGVEAEVSEVDLDSSWSLRGPSDVVRVENGRDKVTNLSAVSARNLSASAEEIELQTAPAPAQSSTLSQTPRRDWAAALTLVQEAAEAIRLSEERNEELRREAEEQAQQHHSDLTALHGQLRAAQREIEAANQRARAAEQRASEANDWLTRLDDAITANLGAVGRSS

=== Feature glossary ===
The record interleaves many kinds of information about one protein. Here is each kind framed as the question it answers.

Q: What does the local fold look like, residue by residue?
A: The Foldseek 3Di string encodes local tertiary geometry as a 20-letter alphabet — one character per residue — derived from the relative positions of nearby Cα atoms. Unlike the amino-acid sequence, 3Di is a direct function of the 3D structure, so two proteins with the same fold have similar 3Di strings even at low sequence identity.

Q: Which residues are in helices, strands, or loops?
A: The SS8 string is DSSP's per-residue secondary-structure call. α-helix (H) means an i→i+4 H-bond ladder; β-strand (E) means the residue participates in a β-sheet; 3₁₀ (G) and π (I) are tighter and wider helices; T/S are turns/bends; '-' is loop.

Q: How big and how compact is the whole molecule?
A: Radius of gyration (Rg) is the root-mean-square distance of Cα atoms from their centroid — a single number for overall size and compactness. A globular domain of N residues has Rg ≈ 2.2·N^0.38 Å; an extended or disordered chain has a much larger Rg. The Cα contact count is the number of residue pairs whose Cα atoms are within 8 Å and are more than four positions apart in sequence — a standard proxy for tertiary packing density. The bounding box is the smallest axis-aligned box enclosing all Cα atoms.

Q: Where is each backbone atom in 3D?
A: Structure coordinates are given as an mmCIF _atom_site loop: one row per atom with element, residue name, chain id, sequence number, and x/y/z position in Å. Only the four main-chain atoms per residue are included here; side chains are omitted to keep the record compact.

Q: What is the amino-acid chain?
A: Primary structure: the covalent order of the twenty standard amino acids along the backbone. Two proteins with the same sequence will (almost always) fold to the same structure; two with 30% identity often share a fold but not the details.

Q: What if only a Cα trace is available?
A: Three-state secondary structure (P-SEA) collapses the eight DSSP classes into helix (a), strand (b), and coil (c). P-SEA assigns these from Cα geometry alone — distances and angles — without requiring backbone oxygens, so it works on any Cα trace.

Q: What family and function is it annotated with?
A: Database cross-references. InterPro integrates a dozen domain/family signature databases into unified entries with residue-range hits. GO terms attach function/process/location labels with evidence codes. CATH codes position the fold in a four-level structural taxonomy. Organism is the NCBI-taxonomy species name.

Q: How confident is the AlphaFold model at each residue?
A: pLDDT is the predicted lDDT-Cα score: AlphaFold's confidence that the local environment of each residue (all inter-atomic distances within 15 Å) is correctly placed. It is a per-residue number between 0 and 100, with higher meaning more reliable.

Q: How mobile is each atom in the crystal?
A: B-factor (Debye–Waller factor) reflects atomic displacement in the crystal lattice. It is an experimental observable (units Å²), not a prediction; low values mean the atom is pinned down, high values mean it moves or is heterogeneous across the crystal.

Q: Which residues are buried vs exposed?
A: SASA measures how much of the protein is reachable by solvent. It is computed by rolling a water-sized probe over the atomic surface and summing the exposed area (Å²). Per-residue SASA distinguishes core (buried, low SASA) from surface (exposed, high SASA) residues; total SASA is a whole-molecule size measure.

Q: What do the diagnostic plots show?
A: Plot images: a contact map (which residues are close in 3D, as an N×N binary image), a Ramachandran scatter (backbone torsion angles, revealing secondary-structure composition at a glance), and — for AlphaFold structures — a PAE heatmap (pairwise prediction confidence).

Q: What known structures does this most resemble?
A: The Foldseek neighbor list gives the closest experimentally determined structures in the PDB, ranked by structural alignment. TM-score near 1 means near-identical fold; near 0.3 means only rough topology match. This is how one finds what a novel AlphaFold prediction most resembles in the solved-structure universe.

Q: Are the domains correctly placed relative to each other?
A: Predicted aligned error is AlphaFold's pairwise confidence. Unlike pLDDT (per-residue), PAE is per-residue-pair and captures whether two parts of the structure are correctly placed relative to each other. Units are ångströms of expected positional error.

Q: What do the rendered images show?
A: Structure images are PyMOL renders from six orthogonal camera directions. Cartoon representation draws helices as coils and strands as arrows; sticks shows the backbone as bonds; surface shows the solvent-excluded envelope. Rainbow coloring maps sequence position to hue (blue→red, N→C); chain coloring assigns a distinct color per polypeptide.

Q: What are the backbone torsion angles?
A: φ (phi) and ψ (psi) are the two rotatable backbone dihedrals per residue: φ is the C(i-1)–N–Cα–C torsion, ψ is the N–Cα–C–N(i+1) torsion, both in degrees on (−180°, 180°]. α-helical residues cluster near (−60°, −45°); β-strand residues near (−120°, +130°). A Ramachandran plot is simply a scatter of (φ, ψ) for every residue.